Protein AF-A0A7S0II19-F1 (afdb_monomer_lite)

Structure (mmCIF, N/CA/C/O backbone):
data_AF-A0A7S0II19-F1
#
_entry.id   AF-A0A7S0II19-F1
#
loop_
_atom_site.group_PDB
_atom_site.id
_atom_site.type_symbol
_atom_site.label_atom_id
_atom_site.label_alt_id
_atom_site.label_comp_id
_atom_site.label_asym_id
_atom_site.label_entity_id
_atom_site.label_seq_id
_atom_site.pdbx_PDB_ins_code
_atom_site.Cartn_x
_atom_site.Cartn_y
_atom_site.Cartn_z
_atom_site.occupancy
_atom_site.B_iso_or_equiv
_atom_site.auth_seq_id
_atom_site.auth_comp_id
_atom_site.auth_asym_id
_atom_site.auth_atom_id
_atom_site.pdbx_PDB_model_num
ATOM 1 N N . LEU A 1 1 ? 8.464 2.255 4.330 1.00 88.88 1 LEU A N 1
ATOM 2 C CA . LEU A 1 1 ? 9.512 1.753 3.408 1.00 88.88 1 LEU A CA 1
ATOM 3 C C . LEU A 1 1 ? 8.837 1.018 2.255 1.00 88.88 1 LEU A C 1
ATOM 5 O O . LEU A 1 1 ? 7.911 0.258 2.515 1.00 88.88 1 LEU A O 1
ATOM 9 N N . GLY A 1 2 ? 9.259 1.240 1.015 1.00 92.56 2 GLY A N 1
ATOM 10 C CA . GLY A 1 2 ? 8.766 0.531 -0.165 1.00 92.56 2 GLY A CA 1
ATOM 11 C C . GLY A 1 2 ? 9.915 -0.025 -0.999 1.00 92.56 2 GLY A C 1
ATOM 12 O O . GLY A 1 2 ? 10.918 0.661 -1.154 1.00 92.56 2 GLY A O 1
ATOM 13 N N . ILE A 1 3 ? 9.770 -1.243 -1.518 1.00 95.38 3 ILE A N 1
ATOM 14 C CA . ILE A 1 3 ? 10.725 -1.880 -2.436 1.00 95.38 3 ILE A CA 1
ATOM 15 C C . ILE A 1 3 ? 10.033 -2.105 -3.780 1.00 95.38 3 ILE A C 1
ATOM 17 O O . ILE A 1 3 ? 8.985 -2.755 -3.832 1.00 95.38 3 ILE A O 1
ATOM 21 N N . SER A 1 4 ? 10.634 -1.595 -4.854 1.00 95.00 4 SER A N 1
ATOM 22 C CA . SER A 1 4 ? 10.161 -1.741 -6.234 1.00 95.00 4 SER A CA 1
ATOM 23 C C . SER A 1 4 ? 10.884 -2.893 -6.931 1.00 95.00 4 SER A C 1
ATOM 25 O O . SER A 1 4 ? 12.107 -2.966 -6.884 1.00 95.00 4 SER A O 1
ATOM 27 N N . LEU A 1 5 ? 10.156 -3.797 -7.591 1.00 93.12 5 LEU A N 1
ATOM 28 C CA . LEU A 1 5 ? 10.727 -4.940 -8.309 1.00 93.12 5 LEU A CA 1
ATOM 29 C C . LEU A 1 5 ? 10.047 -5.142 -9.674 1.00 93.12 5 LEU A C 1
ATOM 31 O O . LEU A 1 5 ? 8.827 -5.003 -9.793 1.00 93.12 5 LEU A O 1
ATOM 35 N N . GLY A 1 6 ? 10.823 -5.518 -10.692 1.00 92.38 6 GLY A N 1
ATOM 36 C CA . GLY A 1 6 ? 10.342 -5.745 -12.058 1.00 92.38 6 GLY A CA 1
ATOM 37 C C . GLY A 1 6 ? 10.483 -4.517 -12.961 1.00 92.38 6 GLY A C 1
ATOM 38 O O . GLY A 1 6 ? 11.531 -3.878 -12.989 1.00 92.38 6 GLY A O 1
ATOM 39 N N . ALA A 1 7 ? 9.459 -4.211 -13.759 1.00 92.56 7 ALA A N 1
ATOM 40 C CA . ALA A 1 7 ? 9.516 -3.110 -14.724 1.00 92.56 7 ALA A CA 1
ATOM 41 C C . ALA A 1 7 ? 9.652 -1.738 -14.038 1.00 92.56 7 ALA A C 1
ATOM 43 O O . ALA A 1 7 ? 9.022 -1.490 -13.003 1.00 92.56 7 ALA A O 1
ATOM 44 N N . THR A 1 8 ? 10.410 -0.825 -14.655 1.00 93.94 8 THR A N 1
ATOM 45 C CA . THR A 1 8 ? 10.512 0.572 -14.213 1.00 93.94 8 THR A CA 1
ATOM 46 C C . THR A 1 8 ? 9.131 1.229 -14.156 1.00 93.94 8 THR A C 1
ATOM 48 O O . THR A 1 8 ? 8.312 1.079 -15.071 1.00 93.94 8 THR A O 1
ATOM 51 N N . ALA A 1 9 ? 8.862 1.976 -13.091 1.00 95.25 9 ALA A N 1
ATOM 52 C CA . ALA A 1 9 ? 7.625 2.725 -12.912 1.00 95.25 9 ALA A CA 1
ATOM 53 C C . ALA A 1 9 ? 7.905 4.198 -12.629 1.00 95.25 9 ALA A C 1
ATOM 55 O O . ALA A 1 9 ? 8.960 4.551 -12.119 1.00 95.25 9 ALA A O 1
ATOM 56 N N . LYS A 1 10 ? 6.932 5.053 -12.930 1.00 95.25 10 LYS A N 1
ATOM 57 C CA . LYS A 1 10 ? 6.910 6.451 -12.511 1.00 95.25 10 LYS A CA 1
ATOM 58 C C . LYS A 1 10 ? 6.109 6.552 -11.224 1.00 95.25 10 LYS A C 1
ATOM 60 O O . LYS A 1 10 ? 4.927 6.204 -11.208 1.00 95.25 10 LYS A O 1
ATOM 65 N N . PHE A 1 11 ? 6.771 6.973 -10.160 1.00 93.94 11 PHE A N 1
ATOM 66 C CA . PHE A 1 11 ? 6.156 7.344 -8.900 1.00 93.94 11 PHE A CA 1
ATOM 67 C C . PHE A 1 11 ? 5.924 8.846 -8.909 1.00 93.94 11 PHE A C 1
ATOM 69 O O . PHE A 1 11 ? 6.858 9.625 -9.073 1.00 93.94 11 PHE A O 1
ATOM 76 N N . GLU A 1 12 ? 4.668 9.236 -8.768 1.00 92.44 12 GLU A N 1
ATOM 77 C CA . GLU A 1 12 ? 4.249 10.630 -8.798 1.00 92.44 12 GLU A CA 1
ATOM 78 C C . GLU A 1 12 ? 3.727 10.988 -7.428 1.00 92.44 12 GLU A C 1
ATOM 80 O O . GLU A 1 12 ? 2.745 10.394 -6.981 1.00 92.44 12 GLU A O 1
ATOM 85 N N . CYS A 1 13 ? 4.376 11.938 -6.769 1.00 89.81 13 CYS A N 1
ATOM 86 C CA . CYS A 1 13 ? 3.939 12.463 -5.489 1.00 89.81 13 CYS A CA 1
ATOM 87 C C . CYS A 1 13 ? 3.634 13.953 -5.593 1.00 89.81 13 CYS A C 1
ATOM 89 O O . CYS A 1 13 ? 4.321 14.714 -6.273 1.00 89.81 13 CYS A O 1
ATOM 91 N N . LEU A 1 14 ? 2.577 14.358 -4.901 1.00 85.25 14 LEU A N 1
ATOM 92 C CA . LEU A 1 14 ? 2.287 15.756 -4.628 1.00 85.25 14 LEU A CA 1
ATOM 93 C C . LEU A 1 14 ? 2.858 16.056 -3.240 1.00 85.25 14 LEU A C 1
ATOM 95 O O . LEU A 1 14 ? 2.409 15.412 -2.285 1.00 85.25 14 LEU A O 1
ATOM 99 N N . PRO A 1 15 ? 3.839 16.962 -3.112 1.00 74.94 15 PRO A N 1
ATOM 100 C CA . PRO A 1 15 ? 4.274 17.415 -1.802 1.00 74.94 15 PRO A CA 1
ATOM 101 C C . PRO A 1 15 ? 3.151 18.217 -1.123 1.00 74.94 15 PRO A C 1
ATOM 103 O O . PRO A 1 15 ? 2.169 18.620 -1.758 1.00 74.94 15 PRO A O 1
ATOM 106 N N . ASP A 1 16 ? 3.250 18.376 0.194 1.00 68.31 16 ASP A N 1
ATOM 107 C CA . ASP A 1 16 ? 2.216 19.042 0.981 1.00 68.31 16 ASP A CA 1
ATOM 108 C C . ASP A 1 16 ? 2.254 20.562 0.746 1.00 68.31 16 ASP A C 1
ATOM 110 O O . ASP A 1 16 ? 3.066 21.278 1.324 1.00 68.31 16 ASP A O 1
ATOM 114 N N . GLY A 1 17 ? 1.353 21.046 -0.113 1.00 60.44 17 GLY A N 1
ATOM 115 C CA . GLY A 1 17 ? 1.158 22.462 -0.428 1.00 60.44 17 GLY A CA 1
ATOM 116 C C . GLY A 1 17 ? 0.152 22.651 -1.569 1.00 60.44 17 GLY A C 1
ATOM 117 O O . GLY A 1 17 ? 0.104 21.854 -2.510 1.00 60.44 17 GLY A O 1
ATOM 118 N N . ASP A 1 18 ? -0.688 23.685 -1.494 1.00 55.66 18 ASP A N 1
ATOM 119 C CA . ASP A 1 18 ? -1.591 24.035 -2.596 1.00 55.66 18 ASP A CA 1
ATOM 120 C C . ASP A 1 18 ? -0.794 24.646 -3.761 1.00 55.66 18 ASP A C 1
ATOM 122 O O . ASP A 1 18 ? -0.035 25.596 -3.584 1.00 55.66 18 ASP A O 1
ATOM 126 N N . GLY A 1 19 ? -0.986 24.111 -4.972 1.00 59.31 19 GLY A N 1
ATOM 127 C CA . GLY A 1 19 ? -0.377 24.634 -6.203 1.00 59.31 19 GLY A CA 1
ATOM 128 C C . GLY A 1 19 ? 0.985 24.043 -6.583 1.00 59.31 19 GLY A C 1
ATOM 129 O O . GLY A 1 19 ? 1.572 24.477 -7.577 1.00 59.31 19 GLY A O 1
ATOM 130 N N . GLU A 1 20 ? 1.486 23.047 -5.851 1.00 66.62 20 GLU A N 1
ATOM 131 C CA . GLU A 1 20 ? 2.768 22.420 -6.173 1.00 66.62 20 GLU A CA 1
ATOM 132 C C . GLU A 1 20 ? 2.678 21.441 -7.354 1.00 66.62 20 GLU A C 1
ATOM 134 O O . GLU A 1 20 ? 1.716 20.687 -7.519 1.00 66.62 20 GLU A O 1
ATOM 139 N N . GLN A 1 21 ? 3.708 21.463 -8.205 1.00 80.12 21 GLN A N 1
ATOM 140 C CA . GLN A 1 21 ? 3.831 20.540 -9.331 1.00 80.12 21 GLN A CA 1
ATOM 141 C C . GLN A 1 21 ? 4.120 19.119 -8.818 1.00 80.12 21 GLN A C 1
ATOM 143 O O . GLN A 1 21 ? 4.947 18.964 -7.915 1.00 80.12 21 GLN A O 1
ATOM 148 N N . PRO A 1 22 ? 3.509 18.071 -9.407 1.00 85.25 22 PRO A N 1
ATOM 149 C CA . PRO A 1 22 ? 3.842 16.695 -9.066 1.00 85.25 22 PRO A CA 1
ATOM 150 C C . PRO A 1 22 ? 5.336 16.426 -9.269 1.00 85.25 22 PRO A C 1
ATOM 152 O O . PRO A 1 22 ? 5.875 16.643 -10.358 1.00 85.25 22 PRO A O 1
ATOM 155 N N . GLN A 1 23 ? 5.996 15.905 -8.239 1.00 88.06 23 GLN A N 1
ATOM 156 C CA . GLN A 1 23 ? 7.346 15.377 -8.367 1.00 88.06 23 GLN A CA 1
ATOM 157 C C . GLN A 1 23 ? 7.268 13.966 -8.940 1.00 88.06 23 GLN A C 1
ATOM 159 O O . GLN A 1 23 ? 6.484 13.133 -8.480 1.00 88.06 23 GLN A O 1
ATOM 164 N N . ILE A 1 24 ? 8.074 13.706 -9.969 1.00 92.12 24 ILE A N 1
ATOM 165 C CA . ILE A 1 24 ? 8.097 12.423 -10.669 1.00 92.12 24 ILE A CA 1
ATOM 166 C C . ILE A 1 24 ? 9.453 11.767 -10.442 1.00 92.12 24 ILE A C 1
ATOM 168 O O . ILE A 1 24 ? 10.484 12.308 -10.835 1.00 92.12 24 ILE A O 1
ATOM 172 N N . LEU A 1 25 ? 9.431 10.582 -9.843 1.00 92.56 25 LEU A N 1
ATOM 173 C CA . LEU A 1 25 ? 10.596 9.738 -9.613 1.00 92.56 25 LEU A CA 1
ATOM 174 C C . LEU A 1 25 ? 10.467 8.465 -10.450 1.00 92.56 25 LEU A C 1
ATOM 176 O O . LEU A 1 25 ? 9.399 7.852 -10.505 1.00 92.56 25 LEU A O 1
ATOM 180 N N . GLU A 1 26 ? 11.549 8.046 -11.097 1.00 95.00 26 GLU A N 1
ATOM 181 C CA . GLU A 1 26 ? 11.600 6.746 -11.765 1.00 95.00 26 GLU A CA 1
ATOM 182 C C . GLU A 1 26 ? 12.081 5.687 -10.774 1.00 95.00 26 GLU A C 1
ATOM 184 O O . GLU A 1 26 ? 13.128 5.840 -10.156 1.00 95.00 26 GLU A O 1
ATOM 189 N N . LEU A 1 27 ? 11.286 4.631 -10.606 1.00 95.38 27 LEU A N 1
ATOM 190 C 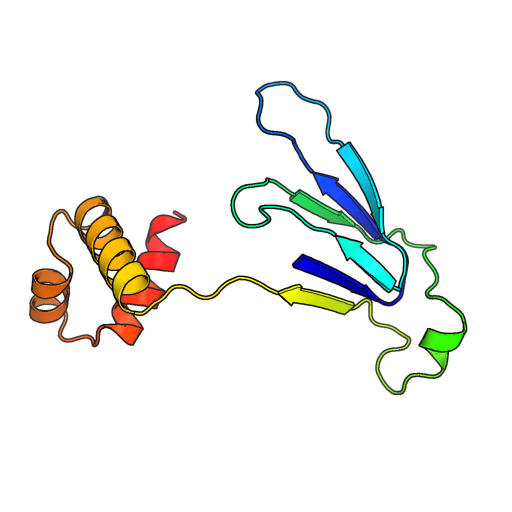CA . LEU A 1 27 ? 11.570 3.503 -9.728 1.00 95.38 27 LEU A CA 1
ATOM 191 C C . LEU A 1 27 ? 11.916 2.280 -10.564 1.00 95.38 27 LEU A C 1
ATOM 193 O O . LEU A 1 27 ? 11.042 1.687 -11.204 1.00 95.38 27 LEU A O 1
ATOM 197 N N . CYS A 1 28 ? 13.178 1.889 -10.523 1.00 94.62 28 CYS A N 1
ATOM 198 C CA . CYS A 1 28 ? 13.722 0.677 -11.108 1.00 94.62 28 CYS A CA 1
ATOM 199 C C . CYS A 1 28 ? 13.544 -0.531 -10.174 1.00 94.62 28 CYS A C 1
ATOM 201 O O . CYS A 1 28 ? 13.063 -0.432 -9.041 1.00 94.62 28 CYS A O 1
ATOM 203 N N . SER A 1 29 ? 13.896 -1.716 -10.675 1.00 94.12 29 SER A N 1
ATOM 204 C CA . SER A 1 29 ? 13.914 -2.929 -9.859 1.00 94.12 29 SER A CA 1
ATOM 205 C C . SER A 1 29 ? 15.078 -2.897 -8.873 1.00 94.12 29 SER A C 1
ATOM 207 O O . SER A 1 29 ? 16.227 -2.774 -9.286 1.00 94.12 29 SER A O 1
ATOM 209 N N . GLY A 1 30 ? 14.785 -3.097 -7.592 1.00 93.62 30 GLY A N 1
ATOM 210 C CA . GLY A 1 30 ? 15.739 -3.007 -6.488 1.00 93.62 30 GLY A CA 1
ATOM 211 C C . GLY A 1 30 ? 15.697 -1.666 -5.756 1.00 93.62 30 GLY A C 1
ATOM 212 O O . GLY A 1 30 ? 16.228 -1.582 -4.651 1.00 93.62 30 GLY A O 1
ATOM 213 N N . ASP A 1 31 ? 15.029 -0.652 -6.314 1.00 96.31 31 ASP A N 1
ATOM 214 C CA . ASP A 1 31 ? 14.940 0.656 -5.672 1.00 96.31 31 ASP A CA 1
ATOM 215 C C . ASP A 1 31 ? 14.139 0.585 -4.375 1.00 96.31 31 ASP A C 1
ATOM 217 O O . ASP A 1 31 ? 13.084 -0.060 -4.282 1.00 96.31 31 ASP A O 1
ATOM 221 N N . ILE A 1 32 ? 14.649 1.308 -3.381 1.00 96.06 32 ILE A N 1
ATOM 222 C CA . ILE A 1 32 ? 14.057 1.433 -2.059 1.00 96.06 32 ILE A CA 1
ATOM 223 C C . ILE A 1 32 ? 13.641 2.883 -1.854 1.00 96.06 32 ILE A C 1
ATOM 225 O O . ILE A 1 32 ? 14.458 3.797 -1.943 1.00 96.06 32 ILE A O 1
ATOM 229 N N . ILE A 1 33 ? 12.369 3.082 -1.524 1.00 92.31 33 ILE A N 1
ATOM 230 C CA . ILE A 1 33 ? 11.805 4.392 -1.211 1.00 92.31 33 ILE A CA 1
ATOM 231 C C . ILE A 1 33 ? 11.383 4.475 0.255 1.00 92.31 33 ILE A C 1
ATOM 233 O O . ILE A 1 33 ? 10.786 3.554 0.825 1.00 92.31 33 ILE A O 1
ATOM 237 N N . ILE A 1 34 ? 11.672 5.614 0.877 1.00 91.06 34 ILE A N 1
ATOM 238 C CA . ILE A 1 34 ? 11.289 5.927 2.254 1.00 91.06 34 ILE A CA 1
ATOM 239 C C . ILE A 1 34 ? 10.426 7.181 2.214 1.00 91.06 34 ILE A C 1
ATOM 241 O O . ILE A 1 34 ? 10.815 8.184 1.631 1.00 91.06 34 ILE A O 1
ATOM 245 N N . GLY A 1 35 ? 9.245 7.105 2.817 1.00 85.75 35 GLY A N 1
ATOM 246 C CA . GLY A 1 35 ? 8.313 8.220 2.874 1.00 85.75 35 GLY A CA 1
ATOM 247 C C . GLY A 1 35 ? 7.071 7.881 3.686 1.00 85.75 35 GLY A C 1
ATOM 248 O O . GLY A 1 35 ? 6.805 6.713 4.003 1.00 85.75 35 GLY A O 1
ATOM 249 N N . GLU A 1 36 ? 6.297 8.913 4.001 1.00 84.00 36 GLU A N 1
ATOM 250 C CA . GLU A 1 36 ? 5.033 8.815 4.728 1.00 84.00 36 GLU A CA 1
ATOM 251 C C . GLU A 1 36 ? 3.875 8.486 3.778 1.00 84.00 36 GLU A C 1
ATOM 253 O O . GLU A 1 36 ? 2.93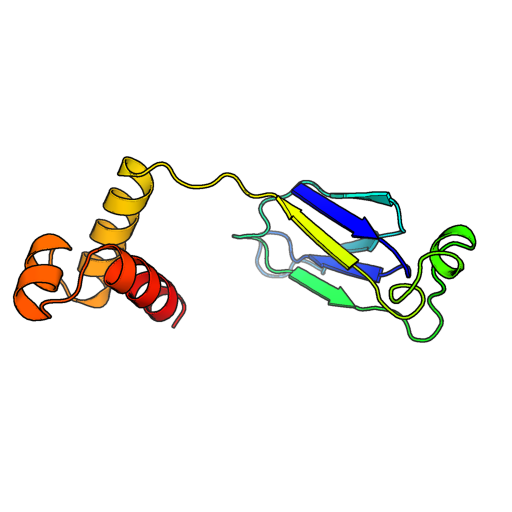7 9.256 3.586 1.00 84.00 36 GLU A O 1
ATOM 258 N N . PHE A 1 37 ? 3.920 7.295 3.175 1.00 80.44 37 PHE A N 1
ATOM 259 C CA . PHE A 1 37 ? 2.954 6.856 2.153 1.00 80.44 37 PHE A CA 1
ATOM 260 C C . PHE A 1 37 ? 1.483 6.852 2.609 1.00 80.44 37 PHE A C 1
ATOM 262 O O . PHE A 1 37 ? 0.595 6.665 1.785 1.00 80.44 37 PHE A O 1
ATOM 269 N N . GLY A 1 38 ? 1.214 6.968 3.915 1.00 75.75 38 GLY A N 1
ATOM 270 C CA . GLY A 1 38 ? -0.141 7.081 4.458 1.00 75.75 38 GLY A CA 1
ATOM 271 C C . GLY A 1 38 ? -0.725 8.496 4.417 1.00 75.75 38 GLY A C 1
ATOM 272 O O . GLY A 1 38 ? -1.941 8.621 4.488 1.00 75.75 38 GLY A O 1
ATOM 273 N N . GLN A 1 39 ? 0.119 9.524 4.310 1.00 78.06 39 GLN A N 1
ATOM 274 C CA . GLN A 1 39 ? -0.281 10.937 4.285 1.00 78.06 39 GLN A CA 1
ATOM 275 C C . GLN A 1 39 ? -0.064 11.546 2.894 1.00 78.06 39 GLN A C 1
ATOM 277 O O . GLN A 1 39 ? -0.905 12.281 2.387 1.00 78.06 39 GLN A O 1
ATOM 282 N N . MET A 1 40 ? 1.025 11.149 2.231 1.00 82.25 40 MET A N 1
ATOM 283 C CA . MET A 1 40 ? 1.389 1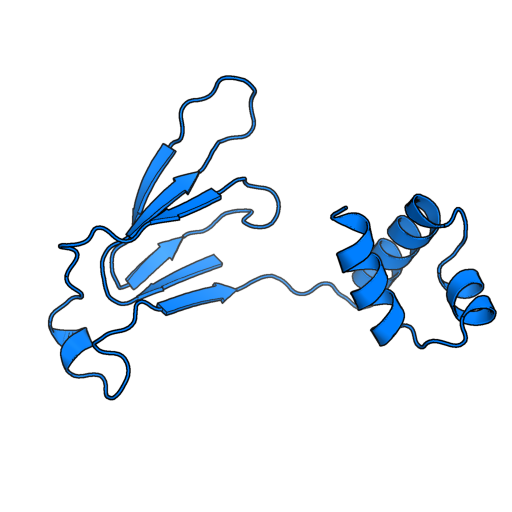1.640 0.907 1.00 82.25 40 MET A CA 1
ATOM 284 C C . MET A 1 40 ? 0.385 11.205 -0.168 1.00 82.25 40 MET A C 1
ATOM 286 O O . MET A 1 40 ? 0.163 10.007 -0.389 1.00 82.25 40 MET A O 1
ATOM 290 N N . ARG A 1 41 ? -0.139 12.172 -0.928 1.00 85.44 41 ARG A N 1
ATOM 291 C CA . ARG A 1 41 ? -0.893 11.904 -2.160 1.00 85.44 41 ARG A CA 1
ATOM 292 C C . ARG A 1 41 ? 0.072 11.439 -3.244 1.00 85.44 41 ARG A C 1
ATOM 294 O O . ARG A 1 41 ? 0.950 12.189 -3.665 1.00 85.44 41 ARG A O 1
ATOM 301 N N . HIS A 1 42 ? -0.090 10.199 -3.693 1.00 90.19 42 HIS A N 1
ATOM 302 C CA . HIS A 1 42 ? 0.803 9.613 -4.684 1.00 90.19 42 HIS A CA 1
ATOM 303 C C . HIS A 1 42 ? 0.082 8.667 -5.645 1.00 90.19 42 HIS A C 1
ATOM 305 O O . HIS A 1 42 ? -0.972 8.112 -5.335 1.00 90.19 42 HIS A O 1
ATOM 311 N N . SER A 1 43 ? 0.680 8.459 -6.815 1.00 91.94 43 SER A N 1
ATOM 312 C CA . SER A 1 43 ? 0.257 7.458 -7.790 1.00 91.94 43 SER A CA 1
ATOM 313 C C . SER A 1 43 ? 1.462 6.761 -8.421 1.00 91.94 43 SER A C 1
ATOM 315 O O . SER A 1 43 ? 2.588 7.257 -8.378 1.00 91.94 43 SER A O 1
ATOM 317 N N . VAL A 1 44 ? 1.229 5.578 -8.989 1.00 92.19 44 VAL A N 1
ATOM 318 C CA . VAL A 1 44 ? 2.262 4.802 -9.681 1.00 92.19 44 VAL A CA 1
ATOM 319 C C . VAL A 1 44 ? 1.769 4.460 -11.076 1.00 92.19 44 VAL A C 1
ATOM 321 O O . VAL A 1 44 ? 0.691 3.887 -11.236 1.00 92.19 44 VAL A O 1
ATOM 324 N N . ARG A 1 45 ? 2.575 4.776 -12.090 1.00 93.00 45 ARG A N 1
ATOM 325 C CA . ARG A 1 45 ? 2.291 4.463 -13.496 1.00 93.00 45 ARG A CA 1
ATOM 326 C C . ARG A 1 45 ? 3.418 3.631 -14.088 1.00 93.00 45 ARG A C 1
ATOM 328 O O . ARG A 1 45 ? 4.587 3.958 -13.921 1.00 93.00 45 ARG A O 1
ATOM 335 N N . VAL A 1 46 ? 3.083 2.572 -14.820 1.00 90.19 46 VAL A N 1
ATOM 336 C CA . VAL A 1 46 ? 4.071 1.760 -15.550 1.00 90.19 46 VAL A CA 1
ATOM 337 C C . VAL A 1 46 ? 4.015 2.140 -17.032 1.00 90.19 46 VAL A C 1
ATOM 339 O O . VAL A 1 46 ? 2.973 1.944 -17.664 1.00 90.19 46 VAL A O 1
ATOM 342 N N . PRO A 1 47 ? 5.085 2.710 -17.618 1.00 87.44 47 PRO A N 1
ATOM 343 C CA . PRO A 1 47 ? 5.112 3.026 -19.043 1.00 87.44 47 PRO A CA 1
ATOM 344 C C . PRO A 1 47 ? 4.938 1.770 -19.912 1.00 87.44 47 PRO A C 1
ATOM 346 O O . PRO A 1 47 ? 5.525 0.732 -19.622 1.00 87.44 47 PRO A O 1
ATOM 349 N N . ARG A 1 48 ? 4.204 1.871 -21.033 1.00 82.88 48 ARG A N 1
ATOM 350 C CA . ARG A 1 48 ? 3.917 0.724 -21.930 1.00 82.88 48 ARG A CA 1
ATOM 351 C C . ARG A 1 48 ? 5.160 -0.016 -22.448 1.00 82.88 48 ARG A C 1
ATOM 353 O O . ARG A 1 48 ? 5.060 -1.190 -22.773 1.00 82.88 48 ARG A O 1
ATOM 360 N N . LYS A 1 49 ? 6.299 0.671 -22.571 1.00 84.56 49 LYS A N 1
ATOM 361 C CA . LYS A 1 49 ? 7.574 0.111 -23.062 1.00 84.56 49 LYS A CA 1
ATOM 362 C C . LYS A 1 49 ? 8.573 -0.193 -21.938 1.00 84.56 49 LYS A C 1
ATOM 364 O O . LYS A 1 49 ? 9.755 -0.368 -22.208 1.00 84.56 49 LYS A O 1
ATOM 369 N N . SER A 1 50 ? 8.121 -0.197 -20.688 1.00 84.88 50 SER A N 1
ATOM 370 C CA . SER A 1 50 ? 8.985 -0.474 -19.548 1.00 84.88 50 SER A CA 1
ATOM 371 C C . SER A 1 50 ? 9.317 -1.963 -19.483 1.00 84.88 50 SER A C 1
ATOM 373 O O . SER A 1 50 ? 8.412 -2.796 -19.424 1.00 84.88 50 SER A O 1
ATOM 375 N N . LEU A 1 51 ? 10.607 -2.292 -19.523 1.00 85.31 51 LEU A N 1
ATOM 376 C CA . LEU A 1 51 ? 11.092 -3.666 -19.431 1.00 85.31 51 LEU A CA 1
ATOM 377 C C . LEU A 1 51 ? 11.674 -3.914 -18.035 1.00 85.31 51 LEU A C 1
ATOM 379 O O . LEU A 1 51 ? 12.365 -3.043 -17.503 1.00 85.31 51 LEU A O 1
ATOM 383 N N . PRO A 1 52 ? 11.409 -5.080 -17.424 1.00 89.00 52 PRO A N 1
ATOM 384 C CA . PRO A 1 52 ? 12.088 -5.471 -16.199 1.00 89.00 52 PRO A CA 1
ATOM 385 C C . PRO A 1 52 ? 13.570 -5.785 -16.481 1.00 89.00 52 PRO A C 1
ATOM 387 O O . PRO A 1 52 ? 13.942 -6.039 -17.633 1.00 89.00 52 PRO A O 1
ATOM 390 N N . PRO A 1 53 ? 14.442 -5.797 -15.456 1.00 89.00 53 PRO A N 1
ATOM 391 C CA . PRO A 1 53 ? 15.831 -6.198 -15.648 1.00 89.00 53 PRO A CA 1
ATOM 392 C C . PRO A 1 53 ? 15.915 -7.664 -16.098 1.00 89.00 53 PRO A C 1
ATOM 394 O O . PRO A 1 53 ? 15.068 -8.481 -15.743 1.00 89.00 53 PRO A O 1
ATOM 397 N N . ALA A 1 54 ? 16.966 -8.021 -16.842 1.00 88.69 54 ALA A N 1
ATOM 398 C CA . ALA A 1 54 ? 17.082 -9.335 -17.485 1.00 88.69 54 ALA A CA 1
ATOM 399 C C . ALA A 1 54 ? 16.937 -10.520 -16.512 1.00 88.69 54 ALA A C 1
ATOM 401 O O . ALA A 1 54 ? 16.329 -11.529 -16.858 1.00 88.69 54 ALA A O 1
ATOM 402 N N . TRP A 1 55 ? 17.441 -10.379 -15.283 1.00 86.31 55 TRP A N 1
ATOM 403 C CA . TRP A 1 55 ? 17.347 -11.416 -14.255 1.00 86.31 55 TRP A CA 1
ATOM 404 C C . TRP A 1 55 ? 15.908 -11.675 -13.776 1.00 86.31 55 TRP A C 1
ATOM 406 O O . TRP A 1 55 ? 15.610 -12.786 -13.347 1.00 86.31 55 TRP A O 1
ATOM 416 N N . TRP A 1 56 ? 15.003 -10.695 -13.887 1.00 87.50 56 TRP A N 1
ATOM 417 C CA . TRP A 1 56 ? 13.592 -10.821 -13.491 1.00 87.50 56 TRP A CA 1
ATOM 418 C C . TRP A 1 56 ? 12.820 -11.791 -14.388 1.00 87.50 56 TRP A C 1
ATOM 420 O O . TRP A 1 56 ? 11.888 -12.454 -13.940 1.00 87.50 56 TRP A O 1
ATOM 430 N N . ASN A 1 57 ? 13.232 -11.914 -15.653 1.00 80.06 57 ASN A N 1
ATOM 431 C CA . ASN A 1 57 ? 12.598 -12.817 -16.616 1.00 80.06 57 ASN A CA 1
ATOM 432 C C . ASN A 1 57 ? 12.808 -14.297 -16.274 1.00 80.06 57 ASN A C 1
ATOM 434 O O . ASN A 1 57 ? 12.054 -15.138 -16.752 1.00 80.06 57 ASN A O 1
ATOM 438 N N . ASN A 1 58 ? 13.808 -14.601 -15.443 1.00 81.44 58 ASN A N 1
ATOM 439 C CA . ASN A 1 58 ? 14.130 -15.957 -15.005 1.00 81.44 58 ASN A CA 1
ATOM 440 C C . ASN A 1 58 ? 13.402 -16.344 -13.705 1.00 81.44 58 ASN A C 1
ATOM 442 O O . ASN A 1 58 ? 13.640 -17.424 -13.172 1.00 81.44 58 ASN A O 1
ATOM 446 N N . VAL A 1 59 ? 12.555 -15.459 -13.164 1.00 78.19 59 VAL A N 1
ATOM 447 C CA . VAL A 1 59 ? 11.762 -15.725 -11.962 1.00 78.19 59 VAL A CA 1
ATOM 448 C C . VAL A 1 59 ? 10.406 -16.287 -12.386 1.00 78.19 59 VAL A C 1
ATOM 450 O O . VAL A 1 59 ? 9.578 -15.576 -12.969 1.00 78.19 59 VAL A O 1
ATOM 453 N N . ASP A 1 60 ? 10.179 -17.566 -12.082 1.00 69.56 60 ASP A N 1
ATOM 454 C CA . ASP A 1 60 ? 8.943 -18.273 -12.422 1.00 69.56 60 ASP A CA 1
ATOM 455 C C . ASP A 1 60 ? 7.704 -17.508 -11.938 1.00 69.56 60 ASP A C 1
ATOM 457 O O . ASP A 1 60 ? 7.639 -17.035 -10.805 1.00 69.56 60 ASP A O 1
ATOM 461 N N . ASN A 1 61 ? 6.704 -17.387 -12.816 1.00 68.19 61 ASN A N 1
ATOM 462 C CA . ASN A 1 61 ? 5.409 -16.728 -12.584 1.00 68.19 61 ASN A CA 1
ATOM 463 C C . ASN A 1 61 ? 5.425 -15.200 -12.359 1.00 68.19 61 ASN A C 1
ATOM 465 O O . ASN A 1 61 ? 4.357 -14.587 -12.398 1.00 68.19 61 ASN A O 1
ATOM 469 N N . PHE A 1 62 ? 6.589 -14.557 -12.205 1.00 68.38 62 PHE A N 1
ATOM 470 C CA . PHE A 1 62 ? 6.687 -13.111 -11.935 1.00 68.38 62 PHE A CA 1
ATOM 471 C C . PHE A 1 62 ? 7.229 -12.278 -13.098 1.00 68.38 62 PHE A C 1
ATOM 473 O O . PHE A 1 62 ? 7.080 -11.057 -13.077 1.00 68.38 62 PHE A O 1
ATOM 480 N N . ALA A 1 63 ? 7.759 -12.904 -14.152 1.00 70.75 63 ALA A N 1
ATOM 481 C CA . ALA A 1 63 ? 8.338 -12.210 -15.310 1.00 70.75 63 ALA A CA 1
ATOM 482 C C . ALA A 1 63 ? 7.401 -11.174 -15.975 1.00 70.75 63 ALA A C 1
ATOM 484 O O . ALA A 1 63 ? 7.863 -10.207 -16.577 1.00 70.75 63 ALA A O 1
ATOM 485 N N . ARG A 1 64 ? 6.076 -11.349 -15.854 1.00 75.06 64 ARG A N 1
ATOM 486 C CA . ARG A 1 64 ? 5.053 -10.428 -16.393 1.00 75.06 64 ARG A CA 1
ATOM 487 C C . ARG A 1 64 ? 4.491 -9.441 -15.365 1.00 75.06 64 ARG A C 1
ATOM 489 O O . ARG A 1 64 ? 3.663 -8.606 -15.720 1.00 75.06 64 ARG A O 1
ATOM 496 N N . ALA A 1 65 ? 4.902 -9.547 -14.106 1.00 83.44 65 ALA A N 1
ATOM 497 C CA . ALA A 1 65 ? 4.415 -8.728 -13.009 1.00 83.44 65 ALA A CA 1
ATOM 498 C C . ALA A 1 65 ? 5.467 -7.698 -12.582 1.00 83.44 65 ALA A C 1
ATOM 500 O O . ALA A 1 65 ? 6.670 -7.958 -12.595 1.00 83.44 65 ALA A O 1
ATOM 501 N N . ARG A 1 66 ? 4.989 -6.530 -12.152 1.00 90.06 66 ARG A N 1
ATOM 502 C CA . ARG A 1 66 ? 5.762 -5.600 -11.330 1.00 90.06 66 ARG A CA 1
ATOM 503 C C . ARG A 1 66 ? 5.298 -5.765 -9.888 1.00 90.06 66 ARG A C 1
ATOM 505 O O . ARG A 1 66 ? 4.101 -5.660 -9.620 1.00 90.06 66 ARG A O 1
ATOM 512 N N . CYS A 1 67 ? 6.233 -5.962 -8.970 1.00 90.81 67 CYS A N 1
ATOM 513 C CA . CYS A 1 67 ? 5.940 -6.141 -7.555 1.00 90.81 67 CYS A CA 1
ATOM 514 C C . CYS A 1 67 ? 6.328 -4.889 -6.764 1.00 90.81 67 CYS A C 1
ATOM 516 O O . CYS A 1 67 ? 7.313 -4.215 -7.063 1.00 90.81 67 CYS A O 1
ATOM 518 N N . ASN A 1 68 ? 5.539 -4.578 -5.739 1.00 92.25 68 ASN A N 1
ATOM 519 C CA . ASN A 1 68 ? 5.862 -3.545 -4.765 1.00 92.25 68 ASN A CA 1
ATOM 520 C C . ASN A 1 68 ? 5.647 -4.113 -3.366 1.00 92.25 68 ASN A C 1
ATOM 522 O O . ASN A 1 68 ? 4.557 -4.601 -3.069 1.00 92.25 68 ASN A O 1
ATOM 526 N N . ILE A 1 69 ? 6.667 -4.036 -2.517 1.00 92.69 69 ILE A N 1
ATOM 527 C CA . ILE A 1 69 ? 6.594 -4.511 -1.134 1.00 92.69 69 ILE A CA 1
ATOM 528 C C . ILE A 1 69 ? 6.610 -3.291 -0.225 1.00 92.69 69 ILE A C 1
ATOM 530 O O . ILE A 1 69 ? 7.565 -2.520 -0.244 1.00 92.69 69 ILE A O 1
ATOM 534 N N . LEU A 1 70 ? 5.551 -3.103 0.563 1.00 92.38 70 LEU A N 1
ATOM 535 C CA . LEU A 1 70 ? 5.430 -1.981 1.489 1.00 92.38 70 LEU A CA 1
ATOM 536 C C . LEU A 1 70 ? 5.566 -2.467 2.928 1.00 92.38 70 LEU A C 1
ATOM 538 O O . LEU A 1 70 ? 4.726 -3.218 3.417 1.00 92.38 70 LEU A O 1
ATOM 542 N N . PHE A 1 71 ? 6.577 -1.958 3.623 1.00 89.94 71 PHE A N 1
ATOM 543 C CA . PHE A 1 71 ? 6.724 -2.118 5.063 1.00 89.94 71 PHE A CA 1
ATOM 544 C C . PHE A 1 71 ? 6.240 -0.853 5.758 1.00 89.94 71 PHE A C 1
ATOM 546 O O . PHE A 1 71 ? 6.626 0.274 5.410 1.00 89.94 71 PHE A O 1
ATOM 553 N N . ARG A 1 72 ? 5.392 -1.057 6.760 1.00 87.50 72 ARG A N 1
ATOM 554 C CA . ARG A 1 72 ? 4.852 -0.014 7.628 1.00 87.50 72 ARG A CA 1
ATOM 555 C C . ARG A 1 72 ? 5.068 -0.448 9.065 1.00 87.50 72 ARG A C 1
ATOM 557 O O . ARG A 1 72 ? 5.001 -1.639 9.360 1.00 87.50 72 ARG A O 1
ATOM 564 N N . GLN A 1 73 ? 5.301 0.516 9.942 1.00 85.56 73 GLN A N 1
ATOM 565 C CA . GLN A 1 73 ? 5.257 0.244 11.367 1.00 85.56 73 GLN A CA 1
ATOM 566 C C . GLN A 1 73 ? 3.807 -0.065 11.743 1.00 85.56 73 GLN A C 1
ATOM 568 O O . GLN A 1 73 ? 2.905 0.732 11.476 1.00 85.56 73 GLN A O 1
ATOM 573 N N . ALA A 1 74 ? 3.582 -1.253 12.299 1.00 85.25 74 ALA A N 1
ATOM 574 C CA . ALA A 1 74 ? 2.297 -1.586 12.888 1.00 85.25 74 ALA A CA 1
ATOM 575 C C . ALA A 1 74 ? 2.085 -0.739 14.149 1.00 85.25 74 ALA A C 1
ATOM 577 O O . ALA A 1 74 ? 3.041 -0.430 14.863 1.00 85.25 74 ALA A O 1
ATOM 578 N N . LEU A 1 75 ? 0.834 -0.365 14.405 1.00 85.69 75 LEU A N 1
ATOM 579 C CA . LEU A 1 75 ? 0.467 0.284 15.658 1.00 85.69 75 LEU A CA 1
ATOM 580 C C . LEU A 1 75 ? 0.598 -0.720 16.805 1.00 85.69 75 LEU A C 1
ATOM 582 O O . LEU A 1 75 ? 0.329 -1.910 16.625 1.00 85.69 75 LEU A O 1
ATOM 586 N N . THR A 1 76 ? 0.972 -0.237 17.987 1.00 89.44 76 THR A N 1
ATOM 587 C CA . THR A 1 76 ? 0.801 -1.020 19.215 1.00 89.44 76 THR A CA 1
ATOM 588 C C . THR A 1 76 ? -0.687 -1.187 19.526 1.00 89.44 76 THR A C 1
ATOM 590 O O . THR A 1 76 ? -1.527 -0.434 19.027 1.00 89.44 76 THR A O 1
ATOM 593 N N . GLU A 1 77 ? -1.028 -2.144 20.388 1.00 86.50 77 GLU A N 1
ATOM 594 C CA . GLU A 1 77 ? -2.412 -2.338 20.837 1.00 86.50 77 GLU A CA 1
ATOM 595 C C . GLU A 1 77 ? -2.992 -1.060 21.468 1.00 86.50 77 GLU A C 1
ATOM 597 O O . GLU A 1 77 ? -4.112 -0.653 21.156 1.00 86.50 77 GLU A O 1
ATOM 602 N N . GLU A 1 78 ? -2.199 -0.365 22.288 1.00 89.69 78 GLU A N 1
ATOM 603 C CA . GLU A 1 78 ? -2.588 0.903 22.909 1.00 89.69 78 GLU A CA 1
ATOM 604 C C . GLU A 1 78 ? -2.839 2.002 21.867 1.00 89.69 78 GLU A C 1
ATOM 606 O O . GLU A 1 78 ? -3.869 2.677 21.909 1.00 89.69 78 GLU A O 1
ATOM 611 N N . GLN A 1 79 ? -1.944 2.142 20.883 1.00 90.19 79 GLN A N 1
ATOM 612 C CA . GLN A 1 79 ? -2.111 3.098 19.787 1.00 90.19 79 GLN A CA 1
ATOM 613 C C . GLN A 1 79 ? -3.349 2.777 18.942 1.00 90.19 79 GLN A C 1
ATOM 615 O O . GLN A 1 79 ? -4.093 3.682 18.562 1.00 90.19 79 GLN A O 1
ATOM 620 N N . GLN A 1 80 ? -3.601 1.496 18.667 1.00 87.06 80 GLN A N 1
ATOM 621 C CA . GLN A 1 80 ? -4.769 1.055 17.911 1.00 87.06 80 GLN A CA 1
ATOM 622 C C . GLN A 1 80 ? -6.067 1.344 18.672 1.00 87.06 80 GLN A C 1
ATOM 624 O O . GLN A 1 80 ? -7.028 1.837 18.076 1.00 87.06 80 GLN A O 1
ATOM 629 N N . ARG A 1 81 ? -6.083 1.114 19.989 1.00 89.31 81 ARG A N 1
ATOM 630 C CA . ARG A 1 81 ? -7.215 1.458 20.855 1.00 89.31 81 ARG A CA 1
ATOM 631 C C . ARG A 1 81 ? -7.453 2.964 20.899 1.00 89.31 81 ARG A C 1
ATOM 633 O O . ARG A 1 81 ? -8.592 3.392 20.733 1.00 89.31 81 ARG A O 1
ATOM 640 N N . HIS A 1 82 ? -6.403 3.764 21.080 1.00 92.19 82 HIS A N 1
ATOM 641 C CA . HIS A 1 82 ? -6.506 5.224 21.101 1.00 92.19 82 HIS A CA 1
ATOM 642 C C . HIS A 1 82 ? -7.062 5.773 19.780 1.00 92.19 82 HIS A C 1
ATOM 644 O O . HIS A 1 82 ? -7.995 6.575 19.778 1.00 92.19 82 HIS A O 1
ATOM 650 N N . LEU A 1 83 ? -6.552 5.281 18.648 1.00 90.62 83 LEU A N 1
ATOM 651 C CA . LEU A 1 83 ? -7.034 5.667 17.324 1.00 90.62 83 LEU A CA 1
ATOM 652 C C . LEU A 1 83 ? -8.491 5.233 17.088 1.00 90.62 83 LEU A C 1
ATOM 654 O O . LEU A 1 83 ? -9.273 5.974 16.492 1.00 90.62 83 LEU A O 1
ATOM 658 N N . GLY A 1 84 ? -8.875 4.044 17.563 1.00 92.50 84 GLY A N 1
ATOM 659 C CA . GLY A 1 84 ? -10.259 3.568 17.526 1.00 92.50 84 GLY A CA 1
ATOM 660 C C . GLY A 1 84 ? -11.204 4.455 18.340 1.00 92.50 84 GLY A C 1
ATOM 661 O O . GLY A 1 84 ? -12.272 4.817 17.853 1.00 92.50 84 GLY A O 1
ATOM 662 N N . GLU A 1 85 ? -10.787 4.871 19.537 1.00 95.25 85 GLU A N 1
ATOM 663 C CA . GLU A 1 85 ? -11.536 5.794 20.396 1.00 95.25 85 GLU A CA 1
ATOM 664 C C . GLU A 1 85 ? -11.740 7.156 19.717 1.00 95.25 85 GLU A C 1
ATOM 666 O O . GLU A 1 85 ? -12.864 7.655 19.665 1.00 95.25 85 GLU A O 1
ATOM 671 N N . GLN A 1 86 ? -10.681 7.729 19.136 1.00 94.19 86 GLN A N 1
ATOM 672 C CA . GLN A 1 86 ? -10.766 8.986 18.386 1.00 94.19 86 GLN A CA 1
ATOM 673 C C . GLN A 1 86 ? -11.756 8.889 17.217 1.00 94.19 86 GLN A C 1
ATOM 675 O O . GLN A 1 86 ? -12.623 9.751 17.068 1.00 94.19 86 GLN A O 1
ATOM 680 N N . ARG A 1 87 ? -11.676 7.819 16.415 1.00 93.88 87 ARG A N 1
ATOM 681 C CA . ARG A 1 87 ? -12.581 7.601 15.273 1.00 93.88 87 ARG A CA 1
ATOM 682 C C . ARG A 1 87 ? -14.024 7.381 15.703 1.00 93.88 87 ARG A C 1
ATOM 684 O O . ARG A 1 87 ? -14.917 7.970 15.108 1.00 93.88 87 ARG A O 1
ATOM 691 N N . SER A 1 88 ? -14.252 6.572 16.736 1.00 94.56 88 SER A N 1
ATOM 692 C CA . SER A 1 88 ? -15.592 6.331 17.283 1.00 94.56 88 SER A CA 1
ATOM 693 C C . SER A 1 88 ? -16.245 7.639 17.727 1.00 94.56 88 SER A C 1
ATOM 695 O O . SER A 1 88 ? -17.389 7.915 17.369 1.00 94.56 88 SER A O 1
ATOM 697 N N . ARG A 1 89 ? -15.495 8.494 18.433 1.00 95.38 89 ARG A N 1
ATOM 698 C CA . ARG A 1 89 ? -15.993 9.806 18.863 1.00 95.38 89 ARG A CA 1
ATOM 699 C C . ARG A 1 89 ? -16.275 10.725 17.685 1.00 95.38 89 ARG A C 1
ATOM 701 O O . ARG A 1 89 ? -17.312 11.373 17.672 1.00 95.38 89 ARG A O 1
ATOM 708 N N . SER A 1 90 ? -15.382 10.765 16.700 1.00 94.44 90 SER A N 1
ATOM 709 C CA . SER A 1 90 ? -15.546 11.628 15.529 1.00 94.44 90 SER A CA 1
ATOM 710 C C . SER A 1 90 ? -16.728 11.224 14.644 1.00 94.44 90 SER A C 1
ATOM 712 O O . SER A 1 90 ? -17.408 12.099 14.126 1.00 94.44 90 SER A O 1
ATOM 714 N N . LEU A 1 91 ? -16.953 9.922 14.444 1.00 93.00 91 LEU A N 1
ATOM 715 C CA . LEU A 1 91 ? -17.972 9.409 13.520 1.00 93.00 91 LEU A CA 1
ATOM 716 C C . LEU A 1 91 ? -19.342 9.230 14.182 1.00 93.00 91 LEU A C 1
ATOM 718 O O . LEU A 1 91 ? -20.367 9.483 13.558 1.00 93.00 91 LEU A O 1
ATOM 722 N N . TYR A 1 92 ? -19.359 8.784 15.439 1.00 92.44 92 TYR A N 1
ATOM 723 C CA . TYR A 1 92 ? -20.578 8.366 16.138 1.00 92.44 92 TYR A CA 1
ATOM 724 C C . TYR A 1 92 ? -20.862 9.179 17.406 1.00 92.44 92 TYR A C 1
ATOM 726 O O . TYR A 1 92 ? -21.859 8.931 18.080 1.00 92.44 92 TYR A O 1
ATOM 734 N N . GLY A 1 93 ? -19.995 10.130 17.771 1.00 95.12 93 GLY A N 1
ATOM 735 C CA . GLY A 1 93 ? -20.178 10.960 18.964 1.00 95.12 93 GLY A CA 1
ATOM 736 C C . GLY A 1 93 ? -20.030 10.206 20.289 1.00 95.12 93 GLY A C 1
ATOM 737 O O . GLY A 1 93 ? -20.435 10.721 21.328 1.00 95.12 93 GLY A O 1
ATOM 738 N N . MET A 1 94 ? -19.469 8.991 20.284 1.00 95.62 94 MET A N 1
ATOM 739 C CA . MET A 1 94 ? -19.402 8.126 21.468 1.00 95.62 94 MET A CA 1
ATOM 740 C C . MET A 1 94 ? -18.070 7.385 21.603 1.00 95.62 94 MET A C 1
ATOM 742 O O . MET A 1 94 ? -17.300 7.265 20.648 1.00 95.62 94 MET A O 1
ATOM 746 N N . SER A 1 95 ? -17.800 6.874 22.806 1.00 95.94 95 SER A N 1
ATOM 747 C CA . SER A 1 95 ? -16.607 6.067 23.075 1.00 95.94 95 SER A CA 1
ATOM 748 C C . SER A 1 95 ? -16.651 4.720 22.356 1.00 95.94 95 SER A C 1
ATOM 750 O O . SER A 1 95 ? -17.724 4.188 22.061 1.00 95.94 95 SER A O 1
ATOM 752 N N . LEU A 1 96 ? -15.478 4.129 22.124 1.00 94.50 96 LEU A N 1
ATOM 753 C CA . LEU A 1 96 ? -15.356 2.824 21.477 1.00 94.50 96 LEU A CA 1
ATOM 754 C C . LEU A 1 96 ? -16.037 1.722 22.299 1.00 94.50 96 LEU A C 1
ATOM 756 O O . LEU A 1 96 ? -16.653 0.821 21.740 1.00 94.50 96 LEU A O 1
ATOM 760 N N . ALA A 1 97 ? -15.967 1.819 23.630 1.00 94.38 97 ALA A N 1
ATOM 761 C CA . ALA A 1 97 ? -16.630 0.884 24.536 1.00 94.38 97 ALA A CA 1
ATOM 762 C C . ALA A 1 97 ? -18.164 0.976 24.451 1.00 94.38 97 ALA A C 1
ATOM 764 O O . ALA A 1 97 ? -18.837 -0.053 24.441 1.00 94.38 97 ALA A O 1
ATOM 765 N N . ALA A 1 98 ? -18.719 2.189 24.349 1.00 94.75 98 ALA A N 1
ATOM 766 C CA . ALA A 1 98 ? -20.158 2.378 24.171 1.00 94.75 98 ALA A CA 1
ATOM 767 C C . ALA A 1 98 ? -20.623 1.839 22.810 1.00 94.75 98 ALA A C 1
ATOM 769 O O . ALA A 1 98 ? -21.618 1.121 22.738 1.00 94.75 98 ALA A O 1
ATOM 770 N N . LEU A 1 99 ? -19.851 2.101 21.751 1.00 94.50 99 LEU A N 1
ATOM 771 C CA . LEU A 1 99 ? -20.129 1.577 20.415 1.00 94.50 99 LEU A CA 1
ATOM 772 C C . LEU A 1 99 ? -20.099 0.041 20.389 1.00 94.50 99 LEU A C 1
ATOM 774 O O . LEU A 1 99 ? -20.964 -0.590 19.780 1.00 94.50 99 LEU A O 1
ATOM 778 N N . GLN A 1 100 ? -19.143 -0.573 21.089 1.00 96.19 100 GLN A N 1
ATOM 779 C CA . GLN A 1 100 ? -19.081 -2.023 21.265 1.00 96.19 100 GLN A CA 1
ATOM 780 C C . GLN A 1 100 ? -20.322 -2.569 21.975 1.00 96.19 100 GLN A C 1
ATOM 782 O O . GLN A 1 100 ? -20.904 -3.544 21.510 1.00 96.19 100 GLN A O 1
ATOM 787 N N . GLN A 1 101 ? -20.761 -1.938 23.064 1.00 96.38 101 GLN A N 1
ATOM 788 C CA . GLN A 1 101 ? -21.972 -2.359 23.774 1.00 96.38 101 GLN A CA 1
ATOM 789 C C . GLN A 1 101 ? -23.231 -2.213 22.914 1.00 96.38 101 GLN A C 1
ATOM 791 O O . GLN A 1 101 ? -24.090 -3.090 22.938 1.00 96.38 101 GLN A O 1
ATOM 796 N N . GLN A 1 102 ? -23.332 -1.133 22.139 1.00 94.81 102 GLN A N 1
ATOM 797 C CA . GLN A 1 102 ? -24.492 -0.867 21.292 1.00 94.81 102 GLN A CA 1
ATOM 798 C C . GLN A 1 102 ? -24.583 -1.823 20.097 1.00 94.81 102 GLN A C 1
ATOM 800 O O . GLN A 1 102 ? -25.679 -2.220 19.710 1.00 94.81 102 GLN A O 1
ATOM 805 N N . THR A 1 103 ? -23.447 -2.169 19.491 1.00 94.06 103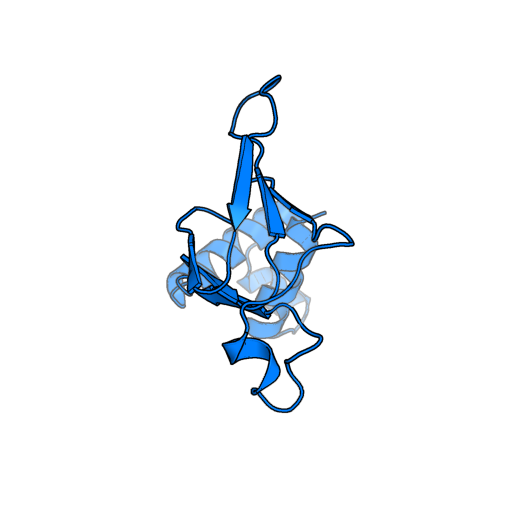 THR A N 1
ATOM 806 C CA . THR A 1 103 ? -23.407 -2.992 18.270 1.00 94.06 103 THR A CA 1
ATOM 807 C C . THR A 1 103 ? -23.216 -4.482 18.543 1.00 94.06 103 THR A C 1
ATOM 809 O O . THR A 1 103 ? -23.551 -5.304 17.696 1.00 94.06 103 THR A O 1
ATOM 812 N N . GLY A 1 104 ? -22.661 -4.847 19.702 1.00 95.00 104 GLY A N 1
ATOM 813 C CA . GLY A 1 104 ? -22.300 -6.223 20.045 1.00 95.00 104 GLY A CA 1
ATOM 814 C C . GLY A 1 104 ? -21.079 -6.769 19.292 1.00 95.00 104 GLY A C 1
ATOM 815 O O . GLY A 1 104 ? -20.744 -7.940 19.459 1.00 95.00 10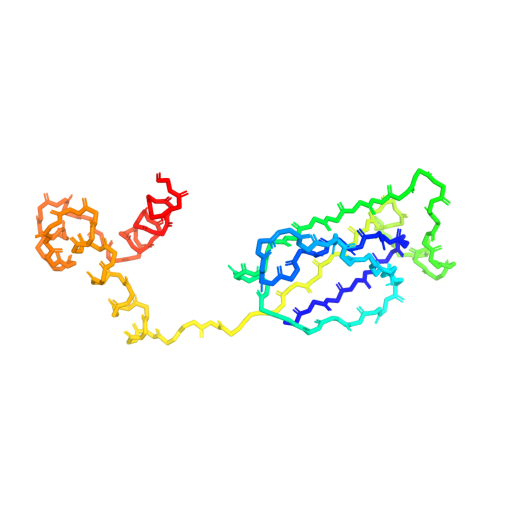4 GLY A O 1
ATOM 816 N N . HIS A 1 105 ? -20.407 -5.958 18.470 1.00 95.06 105 HIS A N 1
ATOM 817 C CA . HIS A 1 105 ? -19.234 -6.384 17.707 1.00 95.06 105 HIS A CA 1
ATOM 818 C C . HIS A 1 105 ? -17.945 -6.328 18.531 1.00 95.06 105 HIS A C 1
ATOM 820 O O . HIS A 1 105 ? -17.775 -5.469 19.394 1.00 95.06 105 HIS A O 1
ATOM 826 N N . ASP A 1 106 ? -16.996 -7.217 18.239 1.00 92.00 106 ASP A N 1
ATOM 827 C CA . ASP A 1 106 ? -15.681 -7.185 18.874 1.00 92.00 106 ASP A CA 1
ATOM 828 C C . ASP A 1 106 ? -14.815 -6.007 18.386 1.00 92.00 106 ASP A C 1
ATOM 830 O O . ASP A 1 106 ? -15.053 -5.393 17.341 1.00 92.00 106 ASP A O 1
ATOM 834 N N . LEU A 1 107 ? -13.769 -5.693 19.155 1.00 84.75 107 LEU A N 1
ATOM 835 C CA . LEU A 1 107 ? -12.865 -4.577 18.867 1.00 84.75 107 LEU A CA 1
ATOM 836 C C . LEU A 1 107 ? -12.088 -4.748 17.555 1.00 84.75 107 LEU A C 1
ATOM 838 O O . LEU A 1 107 ? -11.767 -3.750 16.908 1.00 84.75 107 LEU A O 1
ATOM 842 N N . GLY A 1 108 ? -11.794 -5.984 17.143 1.00 84.81 108 GLY A N 1
ATOM 843 C CA . GLY A 1 108 ? -11.136 -6.275 15.874 1.00 84.81 108 GLY A CA 1
ATOM 844 C C . GLY A 1 108 ? -12.010 -5.830 14.708 1.00 84.81 108 GLY A C 1
ATOM 845 O O . GLY A 1 108 ? -11.575 -5.006 13.896 1.00 84.81 108 GLY A O 1
ATOM 846 N N . TYR A 1 109 ? -13.267 -6.278 14.694 1.00 90.25 109 TYR A N 1
ATOM 847 C CA . TYR A 1 109 ? -14.268 -5.847 13.718 1.00 90.25 109 TYR A CA 1
ATOM 848 C C . TYR A 1 109 ? -14.446 -4.322 13.715 1.00 90.25 109 TYR A C 1
ATOM 850 O O . TYR A 1 109 ? -14.321 -3.681 12.667 1.00 90.25 109 TYR A O 1
ATOM 858 N N . LEU A 1 110 ? -14.670 -3.720 14.890 1.00 91.00 110 LEU A N 1
ATOM 859 C CA . LEU A 1 110 ? -14.884 -2.275 15.011 1.00 91.00 110 LEU A CA 1
ATOM 860 C C . LEU A 1 110 ? -13.676 -1.472 14.522 1.00 91.00 110 LEU A C 1
ATOM 862 O O . LEU A 1 110 ? -13.853 -0.449 13.864 1.00 91.00 110 LEU A O 1
ATOM 866 N N . SER A 1 111 ? -12.449 -1.937 14.773 1.00 85.31 111 SER A N 1
ATOM 867 C CA . SER A 1 111 ? -11.235 -1.245 14.324 1.00 85.31 111 SER A CA 1
ATOM 868 C C . SER A 1 111 ? -11.121 -1.171 12.797 1.00 85.31 111 SER A C 1
ATOM 870 O O . SER A 1 111 ? -10.723 -0.133 12.258 1.00 85.31 111 SER A O 1
ATOM 872 N N . VAL A 1 112 ? -11.513 -2.240 12.094 1.00 85.00 112 VAL A N 1
ATOM 873 C CA . VAL A 1 112 ? -11.543 -2.285 10.627 1.00 85.00 112 VAL A CA 1
ATOM 874 C C . VAL A 1 112 ? -12.666 -1.396 10.109 1.00 85.00 112 VAL A C 1
ATOM 876 O O . VAL A 1 112 ? -12.427 -0.543 9.254 1.00 85.00 112 VAL A O 1
ATOM 879 N N . HIS A 1 113 ? -13.867 -1.533 10.667 1.00 89.69 113 HIS A N 1
ATOM 880 C CA . HIS A 1 113 ? -15.030 -0.762 10.243 1.00 89.69 113 HIS A CA 1
ATOM 881 C C . HIS A 1 113 ? -14.815 0.754 10.410 1.00 89.69 113 HIS A C 1
ATOM 883 O O . HIS A 1 113 ? -14.963 1.511 9.450 1.00 89.69 113 HIS A O 1
ATOM 889 N N . LEU A 1 114 ? -14.360 1.195 11.588 1.00 90.75 114 LEU A N 1
ATOM 890 C CA . LEU A 1 114 ? -14.048 2.601 11.874 1.00 90.75 114 LEU A CA 1
ATOM 891 C C . LEU A 1 114 ? -12.951 3.156 10.963 1.00 90.75 114 LEU A C 1
ATOM 893 O O . LEU A 1 114 ? -12.997 4.324 10.584 1.00 90.75 114 LEU A O 1
ATOM 897 N N . ARG A 1 115 ? -11.953 2.337 10.602 1.00 84.50 115 ARG A N 1
ATOM 898 C CA . ARG A 1 115 ? -10.900 2.745 9.663 1.00 84.50 115 ARG A CA 1
ATOM 899 C C . ARG A 1 115 ? -11.465 3.054 8.281 1.00 84.50 115 ARG A C 1
ATOM 901 O O . ARG A 1 115 ? -11.028 4.028 7.682 1.00 84.50 115 ARG A O 1
ATOM 908 N N . HIS A 1 116 ? -12.370 2.223 7.773 1.00 84.06 116 HIS A N 1
ATOM 909 C CA . HIS A 1 116 ? -12.977 2.432 6.459 1.00 84.06 116 HIS A CA 1
ATOM 910 C C . HIS A 1 116 ? -13.938 3.619 6.460 1.00 84.06 116 HIS A C 1
ATOM 912 O O . HIS A 1 116 ? -13.873 4.442 5.555 1.00 84.06 116 HIS A O 1
ATOM 918 N N . ALA A 1 117 ? -14.769 3.742 7.495 1.00 83.62 117 ALA A N 1
ATOM 919 C CA . ALA A 1 117 ? -15.708 4.851 7.623 1.00 83.62 117 ALA A CA 1
ATOM 920 C C . ALA A 1 117 ? -15.004 6.215 7.732 1.00 83.62 117 ALA A C 1
ATOM 922 O O . ALA A 1 117 ? -15.479 7.178 7.160 1.00 83.62 117 ALA A O 1
ATOM 923 N N . ALA A 1 118 ? -13.844 6.296 8.394 1.00 75.62 118 ALA A N 1
ATOM 924 C CA . ALA A 1 118 ? -13.086 7.545 8.537 1.00 75.62 118 ALA A CA 1
ATOM 925 C C . ALA A 1 118 ? -12.390 8.038 7.248 1.00 75.62 118 ALA A C 1
ATOM 927 O O . ALA A 1 118 ? -11.750 9.086 7.272 1.00 75.62 118 ALA A O 1
ATOM 928 N N . LEU A 1 119 ? -12.436 7.268 6.156 1.00 65.19 119 LEU A N 1
ATOM 929 C CA . LEU A 1 119 ? -11.890 7.654 4.847 1.00 65.19 119 LEU A CA 1
ATOM 930 C C . LEU A 1 119 ? -12.962 8.247 3.911 1.00 65.19 119 LEU A C 1
ATOM 932 O O . LEU A 1 119 ? -12.634 8.593 2.774 1.00 65.19 119 LEU A O 1
ATOM 936 N N . HIS A 1 120 ? -14.213 8.332 4.375 1.00 48.56 120 HIS A N 1
ATOM 937 C CA . HIS A 1 120 ? -15.386 8.845 3.667 1.00 48.56 120 HIS A CA 1
ATOM 938 C C . HIS A 1 120 ? -16.014 10.003 4.442 1.00 48.56 120 HIS A C 1
ATOM 940 O O . HIS A 1 120 ? -16.593 10.880 3.766 1.00 48.56 120 HIS A O 1
#

pLDDT: mean 87.18, std 9.23, range [48.56, 96.38]

Radius of gyration: 19.8 Å; chains: 1; bounding box: 42×43×48 Å

Sequence (120 aa):
LGISLGATAKFECLPDGDGEQPQILELCSGDIIIGEFGQMRHSVRVPRK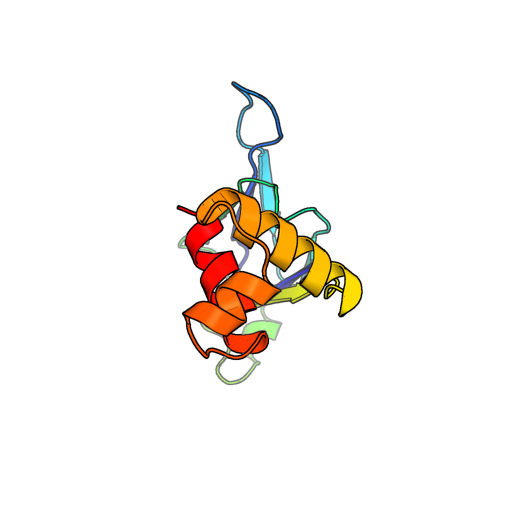SLPPAWWNNVDNFARARCNILFRQALTEEQQRHLGEQRSRSLYGMSLAALQQQTGHDLGYLSVHLRHAALH

Foldseek 3Di:
DKAKAWWKKWKWWDPPDPPDDTDTDIHAHGDDDDDPVVPIDIDIGGDPPTGHPPVQCVDPPPRPDIDMDDDDDDDDPVRLQVVLQVLCCVPPVDGNVVVCVVPVDDPVVSSVVSVVVVVD

Secondary structure (DSSP, 8-state):
-EEEESS-EEEEEE-SSTTPPPEEEEE-TT-EE-S-TTTSEEEEE--TT----GGGGGSTTTTT--EEEE--PPPPHHHHHHHHHHHHHHHHSS-HHHHHHHH---HHHHHHHHHHHTT-

Organism: NCBI:txid127549